Protein AF-A0A836TL02-F1 (afdb_monomer)

Foldseek 3Di:
DDPVVVVVVVVVVVVVVVCVVVVPPDDDQDEAEQEPHALVNCVVVLVVPRDHYDYDDPVVCCVRCVVVCVVRPD

Mean predicted aligned error: 3.84 Å

Secondary structure (DSSP, 8-state):
--HHHHHHHHHHHHHHHHHHHHT----PPP-EE-TTS-GGGTHHHHHTT---EE-S-HHHHHHHHHHHHHHS--

Structure (mmCIF, N/CA/C/O backbone):
data_AF-A0A836TL02-F1
#
_entry.id   AF-A0A836TL02-F1
#
loop_
_atom_site.group_PDB
_atom_site.id
_atom_site.type_symbol
_atom_site.label_atom_id
_atom_site.label_alt_id
_atom_site.label_comp_id
_atom_site.label_asym_id
_atom_site.label_entity_id
_atom_site.label_seq_id
_atom_site.pdbx_PDB_ins_code
_atom_site.Cartn_x
_atom_site.Cartn_y
_atom_site.Cartn_z
_atom_site.occupancy
_atom_site.B_iso_or_equiv
_atom_site.auth_seq_id
_atom_site.auth_comp_id
_atom_site.auth_asym_id
_atom_site.auth_atom_id
_atom_site.pdbx_PDB_model_num
ATOM 1 N N . MET A 1 1 ? -1.702 -16.996 0.074 1.00 60.12 1 MET A N 1
ATOM 2 C CA . MET A 1 1 ? -1.833 -15.756 0.864 1.00 60.12 1 MET A CA 1
ATOM 3 C C . MET A 1 1 ? -0.476 -15.074 0.877 1.00 60.12 1 MET A C 1
ATOM 5 O O . MET A 1 1 ? 0.493 -15.695 1.308 1.00 60.12 1 MET A O 1
ATOM 9 N N . HIS A 1 2 ? -0.369 -13.875 0.307 1.00 81.88 2 HIS A N 1
ATOM 10 C CA . HIS A 1 2 ? 0.913 -13.169 0.208 1.00 81.88 2 HIS A CA 1
ATOM 11 C C . HIS A 1 2 ? 1.276 -12.524 1.553 1.00 81.88 2 HIS A C 1
ATOM 13 O O . HIS A 1 2 ? 0.403 -12.113 2.317 1.00 81.88 2 HIS A O 1
ATOM 19 N N . SER A 1 3 ? 2.569 -12.389 1.850 1.00 88.69 3 SER A N 1
ATOM 20 C CA . SER A 1 3 ? 3.024 -11.796 3.118 1.00 88.69 3 SER A CA 1
ATOM 21 C C . SER A 1 3 ? 2.556 -10.344 3.303 1.00 88.69 3 SER A C 1
ATOM 23 O O . SER A 1 3 ? 2.263 -9.925 4.420 1.00 88.69 3 SER A O 1
ATOM 25 N N . CYS A 1 4 ? 2.422 -9.569 2.222 1.00 91.62 4 CYS A N 1
ATOM 26 C CA . CYS A 1 4 ? 1.920 -8.194 2.280 1.00 91.62 4 CYS A CA 1
ATOM 27 C C . CYS A 1 4 ? 0.428 -8.110 2.644 1.00 91.62 4 CYS A C 1
ATOM 29 O O . CYS A 1 4 ? 0.047 -7.229 3.413 1.00 91.62 4 CYS A O 1
ATOM 31 N N . GLU A 1 5 ? -0.397 -9.046 2.175 1.00 92.38 5 GLU A N 1
ATOM 32 C CA . GLU A 1 5 ? -1.812 -9.162 2.548 1.00 92.38 5 GLU A CA 1
ATOM 33 C C . GLU A 1 5 ? -1.961 -9.479 4.044 1.00 92.38 5 GLU A C 1
ATOM 35 O O . GLU A 1 5 ? -2.713 -8.813 4.760 1.00 92.38 5 GLU A O 1
ATOM 40 N N . GLN A 1 6 ? -1.184 -10.448 4.541 1.00 94.44 6 GLN A N 1
ATOM 41 C CA . GLN A 1 6 ? -1.134 -10.781 5.969 1.00 94.44 6 GLN A CA 1
ATOM 42 C C . GLN A 1 6 ? -0.746 -9.557 6.805 1.00 94.44 6 GLN A C 1
ATOM 44 O O . GLN A 1 6 ? -1.412 -9.237 7.790 1.00 94.44 6 GLN A O 1
ATOM 49 N N . ASN A 1 7 ? 0.280 -8.821 6.374 1.00 95.19 7 ASN A N 1
ATOM 50 C CA . ASN A 1 7 ? 0.724 -7.604 7.047 1.00 95.19 7 ASN A CA 1
ATOM 51 C C . ASN A 1 7 ? -0.346 -6.504 7.039 1.00 95.19 7 ASN A C 1
ATOM 53 O O . ASN A 1 7 ? -0.546 -5.851 8.064 1.00 95.19 7 ASN A O 1
ATOM 57 N N . LEU A 1 8 ? -1.067 -6.315 5.929 1.00 95.69 8 LEU A N 1
ATOM 58 C CA . LEU A 1 8 ? -2.163 -5.347 5.861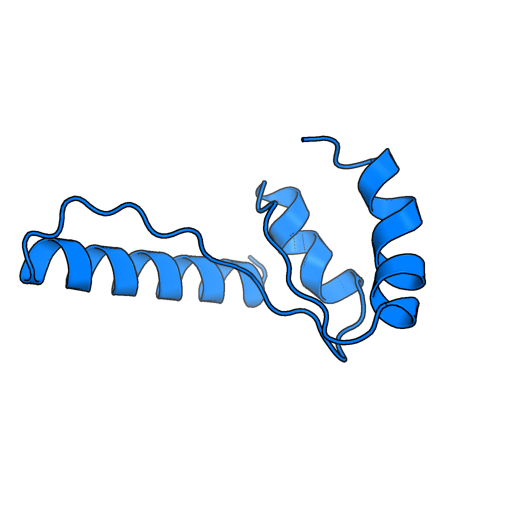 1.00 95.69 8 LEU A CA 1
ATOM 59 C C . LEU A 1 8 ? -3.268 -5.695 6.866 1.00 95.69 8 LEU A C 1
ATOM 61 O O . LEU A 1 8 ? -3.736 -4.813 7.585 1.00 95.69 8 LEU A O 1
ATOM 65 N N . ASN A 1 9 ? -3.653 -6.969 6.957 1.00 95.50 9 ASN A N 1
ATOM 66 C CA . ASN A 1 9 ? -4.662 -7.423 7.915 1.00 95.50 9 ASN A CA 1
ATOM 67 C C . ASN A 1 9 ? -4.194 -7.245 9.365 1.00 95.50 9 ASN A C 1
ATOM 69 O O . ASN A 1 9 ? -4.956 -6.759 10.200 1.00 95.50 9 ASN A O 1
ATOM 73 N N . LEU A 1 10 ? -2.923 -7.533 9.660 1.00 97.12 10 LEU A N 1
ATOM 74 C CA . LEU A 1 10 ? -2.339 -7.276 10.979 1.00 97.12 10 LEU A CA 1
ATOM 75 C C . LEU A 1 10 ? -2.398 -5.787 11.354 1.00 97.12 10 LEU A C 1
ATOM 77 O O . LEU A 1 10 ? -2.745 -5.452 12.487 1.00 97.12 10 LEU A O 1
ATOM 81 N N . VAL A 1 11 ? -2.091 -4.885 10.417 1.00 97.25 11 VAL A N 1
ATOM 82 C CA . VAL A 1 11 ? -2.172 -3.433 10.646 1.00 97.25 11 VAL A CA 1
ATOM 83 C C . VAL A 1 11 ? -3.624 -2.982 10.835 1.00 97.25 11 VAL A C 1
ATOM 85 O O . VAL A 1 11 ? -3.901 -2.251 11.786 1.00 97.25 11 VAL A O 1
ATOM 88 N N . LYS A 1 12 ? -4.561 -3.450 9.996 1.00 96.25 12 LYS A N 1
ATOM 89 C CA . LYS A 1 12 ? -6.003 -3.166 10.135 1.00 96.25 12 LYS A CA 1
ATOM 90 C C . LYS A 1 12 ? -6.534 -3.587 11.508 1.00 96.25 12 LYS A C 1
ATOM 92 O O . LYS A 1 12 ? -7.224 -2.803 12.158 1.00 96.25 12 LYS A O 1
ATOM 97 N N . ASN A 1 13 ? -6.163 -4.779 11.975 1.00 97.38 13 ASN A N 1
ATOM 98 C CA . ASN A 1 13 ? -6.589 -5.296 13.276 1.00 97.38 13 ASN A CA 1
ATOM 99 C C . ASN A 1 13 ? -6.044 -4.443 14.428 1.00 97.38 13 ASN A C 1
ATOM 101 O O . ASN A 1 13 ? -6.817 -4.009 15.277 1.00 97.38 13 ASN A O 1
ATOM 105 N N . LYS A 1 14 ? -4.748 -4.101 14.406 1.00 97.56 14 LYS A N 1
ATOM 106 C CA . LYS A 1 14 ? -4.142 -3.215 15.418 1.00 97.56 14 LYS A CA 1
ATOM 107 C C . LYS A 1 14 ? -4.807 -1.841 15.469 1.00 97.56 14 LYS A C 1
ATOM 109 O O . LYS A 1 14 ? -5.028 -1.300 16.549 1.00 97.56 14 LYS A O 1
ATOM 114 N N . ILE A 1 15 ? -5.127 -1.267 14.310 1.00 97.06 15 ILE A N 1
ATOM 115 C CA . ILE A 1 15 ? -5.849 0.007 14.235 1.00 97.06 15 ILE A CA 1
ATOM 116 C C . ILE A 1 15 ? -7.234 -0.141 14.874 1.00 97.06 15 ILE A C 1
ATOM 118 O O . ILE A 1 15 ? -7.575 0.659 15.740 1.00 97.06 15 ILE A O 1
ATOM 122 N N . SER A 1 16 ? -7.995 -1.175 14.504 1.00 96.25 16 SER A N 1
ATOM 123 C CA . SER A 1 16 ? -9.320 -1.455 15.076 1.00 96.25 16 SER A CA 1
ATOM 124 C C . SER A 1 16 ? -9.273 -1.596 16.602 1.00 96.25 16 SER A C 1
ATOM 126 O O . SER A 1 16 ? -10.051 -0.960 17.312 1.00 96.25 16 SER A O 1
ATOM 128 N N . GLU A 1 17 ? -8.302 -2.344 17.131 1.00 97.31 17 GLU A N 1
ATOM 129 C CA . GLU A 1 17 ? -8.087 -2.488 18.576 1.00 97.31 17 GLU A CA 1
ATOM 130 C C . GLU A 1 17 ? -7.851 -1.137 19.267 1.00 97.31 17 GLU A C 1
ATOM 132 O O . GLU A 1 17 ? -8.444 -0.857 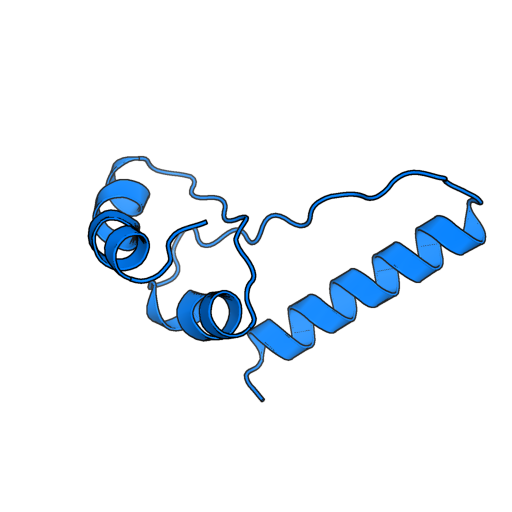20.312 1.00 97.31 17 GLU A O 1
ATOM 137 N N . ILE A 1 18 ? -7.018 -0.270 18.6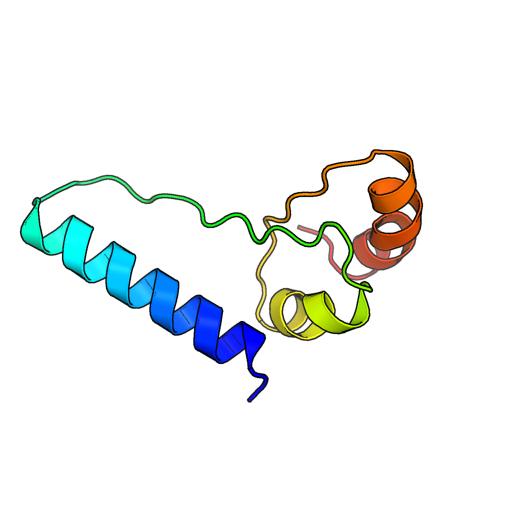79 1.00 96.88 18 ILE A N 1
ATOM 138 C CA . ILE A 1 18 ? -6.732 1.066 19.219 1.00 96.88 18 ILE A CA 1
ATOM 139 C C . ILE A 1 18 ? -7.974 1.960 19.155 1.00 96.88 18 ILE A C 1
ATOM 141 O O . ILE A 1 18 ? -8.272 2.637 20.142 1.00 96.88 18 ILE A O 1
ATOM 145 N N . LEU A 1 19 ? -8.701 1.959 18.033 1.00 97.06 19 LEU A N 1
ATOM 146 C CA . LEU A 1 19 ? -9.925 2.746 17.857 1.00 97.06 19 LEU A CA 1
ATOM 147 C C . LEU A 1 19 ? -10.978 2.352 18.894 1.00 97.06 19 LEU A C 1
ATOM 149 O O . LEU A 1 19 ? -11.514 3.227 19.573 1.00 97.06 19 LEU A O 1
ATOM 153 N N . ASN A 1 20 ? -11.188 1.048 19.090 1.00 96.25 20 ASN A N 1
ATOM 154 C CA . ASN A 1 20 ? -12.112 0.515 20.089 1.00 96.25 20 ASN A CA 1
ATOM 155 C C . ASN A 1 20 ? -11.681 0.897 21.510 1.00 96.25 20 ASN A C 1
ATOM 157 O O . ASN A 1 20 ? -12.471 1.449 22.275 1.00 96.25 20 ASN A O 1
ATOM 161 N N . LYS A 1 21 ? -10.404 0.684 21.858 1.00 97.50 21 LYS A N 1
ATOM 162 C CA . LYS A 1 21 ? -9.868 0.998 23.193 1.00 97.50 21 LYS A CA 1
ATOM 163 C C . LYS A 1 21 ? -9.948 2.489 23.526 1.00 97.50 21 LYS A C 1
ATOM 165 O O . LYS A 1 21 ? -10.120 2.850 24.688 1.00 97.50 21 LYS A O 1
ATOM 170 N N . LYS A 1 22 ? -9.779 3.357 22.528 1.00 96.94 22 LYS A N 1
ATOM 171 C CA . LYS A 1 22 ? -9.815 4.819 22.680 1.00 96.94 22 LYS A CA 1
ATOM 172 C C . LYS A 1 22 ? -11.191 5.426 22.387 1.00 96.94 22 LYS A C 1
ATOM 174 O O . LYS A 1 22 ? -11.328 6.637 22.517 1.00 96.94 22 LYS A O 1
ATOM 179 N N . GLN A 1 23 ? -12.183 4.612 22.013 1.00 96.12 23 GLN A N 1
ATOM 180 C CA . GLN A 1 23 ? -13.530 5.043 21.610 1.00 96.12 23 GLN A CA 1
ATOM 181 C C . GLN A 1 23 ? -13.503 6.135 20.523 1.00 96.12 23 GLN A C 1
ATOM 183 O O . GLN A 1 23 ? -14.310 7.067 20.513 1.00 96.12 23 GLN A O 1
ATOM 188 N N . LEU A 1 24 ? -12.539 6.036 19.605 1.00 96.25 24 LEU A N 1
ATOM 189 C CA . LEU A 1 24 ? -12.380 6.983 18.507 1.00 96.25 24 LEU A CA 1
ATOM 190 C C . LEU A 1 24 ? -13.357 6.629 17.387 1.00 96.25 24 LEU A C 1
ATOM 192 O O . LEU A 1 24 ? -13.412 5.489 16.939 1.00 96.25 24 LEU A O 1
ATOM 196 N N . LYS A 1 25 ? -14.086 7.630 16.888 1.00 93.56 25 LYS A N 1
ATOM 197 C CA . LYS A 1 25 ? -15.002 7.487 15.741 1.00 93.56 25 LYS A CA 1
ATOM 198 C C . LYS A 1 25 ? -14.314 7.703 14.385 1.00 93.56 25 LYS A C 1
ATOM 200 O O . LYS A 1 25 ? -14.988 7.874 13.375 1.00 93.56 25 LYS A O 1
ATOM 205 N N . SER A 1 26 ? -12.984 7.769 14.360 1.00 93.62 26 SER A N 1
ATOM 206 C CA . SER A 1 26 ? -12.227 7.970 13.127 1.00 93.62 26 SER A CA 1
ATOM 207 C C . SER A 1 26 ? -12.101 6.669 12.336 1.00 93.62 26 SER A C 1
ATOM 209 O O . SER A 1 26 ? -11.991 5.587 12.903 1.00 93.62 26 SER A O 1
ATOM 211 N N . SER A 1 27 ? -12.074 6.788 11.009 1.00 92.50 27 SER A N 1
ATOM 212 C CA . SER A 1 27 ? -11.792 5.683 10.091 1.00 92.50 27 SER A CA 1
ATOM 213 C C . SER A 1 27 ? -10.534 6.024 9.289 1.00 92.50 27 SER A C 1
ATOM 215 O O . SER A 1 27 ? -10.639 6.596 8.202 1.00 92.50 27 SER A O 1
ATOM 217 N N . PRO A 1 28 ? -9.334 5.770 9.839 1.00 94.69 28 PRO A N 1
ATOM 218 C CA . PRO A 1 28 ? -8.091 6.147 9.184 1.00 94.69 28 PRO A CA 1
ATOM 219 C C . PRO A 1 28 ? -7.885 5.343 7.897 1.00 94.69 28 PRO A C 1
ATOM 221 O O . PRO A 1 28 ? -8.119 4.135 7.850 1.00 94.69 28 PRO A O 1
ATOM 224 N N . GLN A 1 29 ? -7.390 6.013 6.859 1.0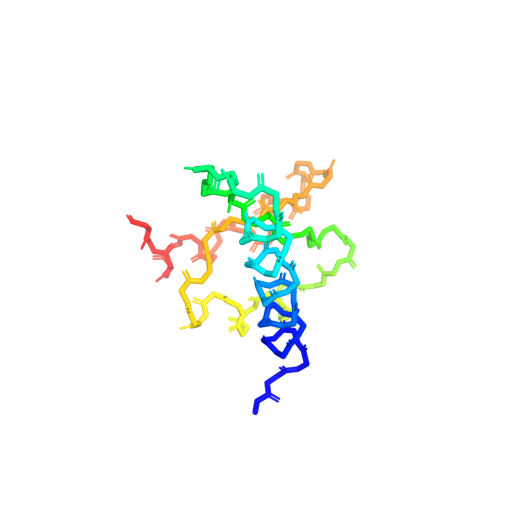0 95.50 29 GLN A N 1
ATOM 225 C CA . GLN A 1 29 ? -6.934 5.353 5.640 1.00 95.50 29 GLN A CA 1
ATOM 226 C C . GLN A 1 29 ? -5.515 4.820 5.843 1.00 95.50 29 GLN A C 1
ATOM 228 O O . GLN A 1 29 ? -4.643 5.508 6.373 1.00 95.50 29 GLN A O 1
ATOM 233 N N . ILE A 1 30 ? -5.275 3.588 5.401 1.00 96.88 30 ILE A N 1
ATOM 234 C CA . ILE A 1 30 ? -3.936 2.996 5.380 1.00 96.88 30 ILE A CA 1
ATOM 235 C C . ILE A 1 30 ? -3.307 3.334 4.035 1.00 96.88 30 ILE A C 1
ATOM 237 O O . ILE A 1 30 ? -3.906 3.039 3.006 1.00 96.88 30 ILE A O 1
ATOM 241 N N . ILE A 1 31 ? -2.109 3.917 4.053 1.00 96.69 31 ILE A N 1
ATOM 242 C CA . ILE A 1 31 ? -1.312 4.181 2.853 1.00 96.69 31 ILE A CA 1
ATOM 243 C C . ILE A 1 31 ? -0.141 3.197 2.837 1.00 96.69 31 ILE A C 1
ATOM 245 O O . ILE A 1 31 ? 0.736 3.258 3.703 1.00 96.69 31 ILE A O 1
ATOM 249 N N . ALA A 1 32 ? -0.111 2.286 1.865 1.00 95.62 32 ALA A N 1
ATOM 250 C CA . ALA A 1 32 ? 0.998 1.354 1.684 1.00 95.62 32 ALA A CA 1
ATOM 251 C C . ALA A 1 32 ? 2.182 2.050 0.992 1.00 95.62 32 ALA A C 1
ATOM 253 O O . ALA A 1 32 ? 2.103 2.443 -0.170 1.00 95.62 32 ALA A O 1
ATOM 254 N N . VAL A 1 33 ? 3.301 2.212 1.700 1.00 95.19 33 VAL A N 1
ATOM 255 C CA . VAL A 1 33 ? 4.498 2.866 1.150 1.00 95.19 33 VAL A CA 1
ATOM 256 C C . VAL A 1 33 ? 5.323 1.862 0.341 1.00 95.19 33 VAL A C 1
ATOM 258 O O . VAL A 1 33 ? 5.871 0.914 0.900 1.00 95.19 33 VAL A O 1
ATOM 261 N N . THR A 1 34 ? 5.441 2.089 -0.967 1.00 93.81 34 THR A N 1
ATOM 262 C CA . THR A 1 34 ? 6.074 1.170 -1.938 1.00 93.81 34 THR A CA 1
ATOM 263 C C . THR A 1 34 ? 7.402 1.680 -2.496 1.00 93.81 34 THR A C 1
ATOM 265 O O . THR A 1 34 ? 8.005 1.032 -3.359 1.00 93.81 34 THR A O 1
ATOM 268 N N . LYS A 1 35 ? 7.914 2.802 -1.966 1.00 92.06 35 LYS A N 1
ATOM 269 C CA . LYS A 1 35 ? 9.249 3.326 -2.299 1.00 92.06 35 LYS A CA 1
ATOM 270 C C . LYS A 1 35 ? 10.294 2.212 -2.254 1.00 92.06 35 LYS A C 1
ATOM 272 O O . LYS A 1 35 ? 10.265 1.386 -1.343 1.00 92.06 35 LYS A O 1
ATOM 277 N N . THR A 1 36 ? 11.230 2.195 -3.201 1.00 89.44 36 THR A N 1
ATOM 278 C CA . THR A 1 36 ? 12.314 1.186 -3.303 1.00 89.44 36 THR A CA 1
ATOM 279 C C . THR A 1 36 ? 11.892 -0.268 -3.572 1.00 89.44 36 THR A C 1
ATOM 281 O O . THR A 1 36 ? 12.755 -1.107 -3.818 1.00 89.44 36 THR A O 1
ATOM 284 N N . PHE A 1 37 ? 10.596 -0.591 -3.578 1.00 90.25 37 PHE A N 1
ATOM 285 C CA . PHE A 1 37 ? 10.102 -1.911 -3.968 1.00 90.25 37 PHE A CA 1
ATOM 286 C C . PHE A 1 37 ? 9.651 -1.921 -5.430 1.00 90.25 37 PHE A C 1
ATOM 288 O O . PHE A 1 37 ? 9.112 -0.927 -5.924 1.00 90.25 37 PHE A O 1
ATOM 295 N N . ASN A 1 38 ? 9.858 -3.057 -6.107 1.00 88.94 38 ASN A N 1
ATOM 296 C CA . ASN A 1 38 ? 9.252 -3.295 -7.415 1.00 88.94 38 ASN A CA 1
ATOM 297 C C . ASN A 1 38 ? 7.731 -3.4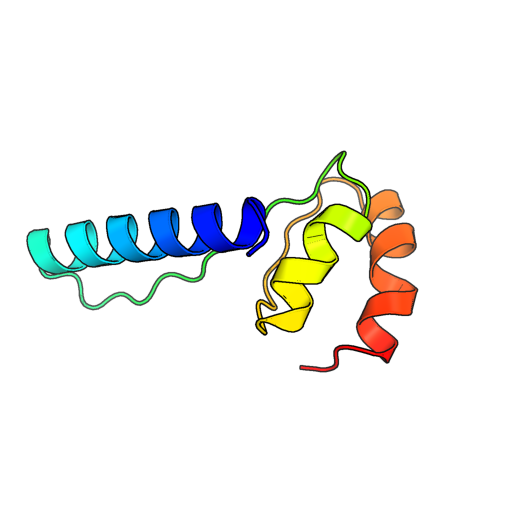43 -7.273 1.00 88.94 38 ASN A C 1
ATOM 299 O O . ASN A 1 38 ? 7.231 -3.881 -6.231 1.00 88.94 38 ASN A O 1
ATOM 303 N N . ILE A 1 39 ? 7.015 -3.110 -8.340 1.00 87.62 39 ILE A N 1
ATOM 304 C CA . ILE A 1 39 ? 5.561 -3.119 -8.390 1.00 87.62 39 ILE A CA 1
ATOM 305 C C . ILE A 1 39 ? 4.964 -4.516 -8.152 1.00 87.62 39 ILE A C 1
ATOM 307 O O . ILE A 1 39 ? 3.898 -4.623 -7.551 1.00 87.62 39 ILE A O 1
ATOM 311 N N . ASP A 1 40 ? 5.701 -5.584 -8.473 1.00 89.31 40 ASP A N 1
ATOM 312 C CA . ASP A 1 40 ? 5.349 -6.988 -8.185 1.00 89.31 40 ASP A CA 1
ATOM 313 C C . ASP A 1 40 ? 4.975 -7.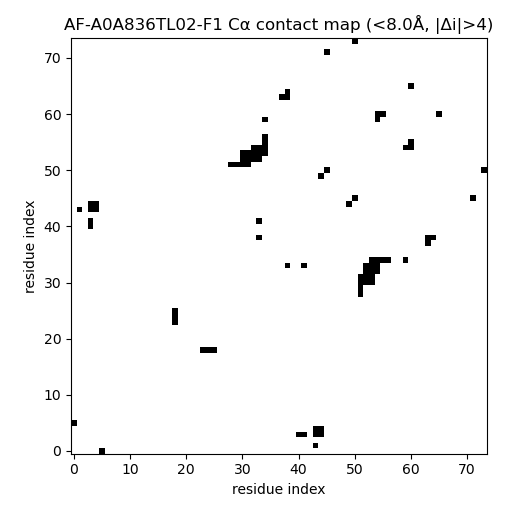226 -6.715 1.00 89.31 40 ASP A C 1
ATOM 315 O O . ASP A 1 40 ? 4.138 -8.067 -6.398 1.00 89.31 40 ASP A O 1
ATOM 319 N N . LYS A 1 41 ? 5.564 -6.460 -5.787 1.00 90.38 41 LYS A N 1
ATOM 320 C CA . LYS A 1 41 ? 5.248 -6.564 -4.355 1.00 90.38 41 LYS A CA 1
ATOM 321 C C . LYS A 1 41 ? 3.950 -5.856 -3.962 1.00 90.38 41 LYS A C 1
ATOM 323 O O . LYS A 1 41 ? 3.391 -6.174 -2.912 1.00 90.38 41 LYS A O 1
ATOM 328 N N . ALA A 1 42 ? 3.489 -4.902 -4.767 1.00 90.94 42 ALA A N 1
ATOM 329 C CA . ALA A 1 42 ? 2.238 -4.176 -4.560 1.00 90.94 42 ALA A CA 1
ATOM 330 C C . ALA A 1 42 ? 1.041 -4.867 -5.233 1.00 90.94 42 ALA A C 1
ATOM 332 O O . ALA A 1 42 ? -0.081 -4.690 -4.765 1.00 90.94 42 ALA A O 1
ATOM 333 N N . TYR A 1 43 ? 1.271 -5.684 -6.269 1.00 91.25 43 TYR A N 1
ATOM 334 C CA . TYR A 1 43 ? 0.221 -6.416 -6.989 1.00 91.25 43 TYR A CA 1
ATOM 335 C C . TYR A 1 43 ? -0.751 -7.184 -6.084 1.00 91.25 43 TYR A C 1
ATOM 337 O O . TYR A 1 43 ? -1.950 -6.957 -6.218 1.00 91.25 43 TYR A O 1
ATOM 345 N N . PRO A 1 44 ? -0.303 -7.980 -5.093 1.00 93.38 44 PRO A N 1
ATOM 346 C CA . PRO A 1 44 ? -1.248 -8.689 -4.232 1.00 93.38 44 PRO A CA 1
ATOM 347 C C . PRO A 1 44 ? -2.149 -7.751 -3.419 1.00 93.38 44 PRO A C 1
ATOM 349 O O . PRO A 1 44 ? -3.267 -8.111 -3.075 1.00 93.38 44 PRO A O 1
ATOM 352 N N . LEU A 1 45 ? -1.679 -6.536 -3.100 1.00 93.94 45 LEU A N 1
ATOM 353 C CA . LEU A 1 45 ? -2.504 -5.527 -2.430 1.00 93.94 45 LEU A CA 1
ATOM 354 C C . LEU A 1 45 ? -3.516 -4.895 -3.395 1.00 93.94 45 LEU A C 1
ATOM 356 O O . LEU A 1 45 ? -4.642 -4.616 -2.991 1.00 93.94 45 LEU A O 1
ATOM 360 N N . LEU A 1 46 ? -3.131 -4.691 -4.656 1.00 92.12 46 LEU A N 1
ATOM 361 C CA . LEU A 1 46 ? -4.032 -4.209 -5.705 1.00 92.12 46 LEU A CA 1
ATOM 362 C C . LEU A 1 46 ? -5.154 -5.215 -5.991 1.00 92.12 46 LEU A C 1
ATOM 364 O O . LEU A 1 46 ? -6.314 -4.820 -6.075 1.00 92.12 46 LEU A O 1
ATOM 368 N N . GLU A 1 47 ? -4.832 -6.507 -6.074 1.00 91.81 47 GLU A N 1
ATOM 369 C CA . GLU A 1 47 ? -5.797 -7.585 -6.339 1.00 91.81 47 GLU A CA 1
ATOM 370 C C . GLU A 1 47 ? -6.882 -7.698 -5.263 1.00 91.81 47 GLU A C 1
ATOM 372 O O . GLU A 1 47 ? -8.042 -7.957 -5.575 1.00 91.81 47 GLU A O 1
ATOM 377 N N . ILE A 1 48 ? -6.536 -7.440 -3.998 1.00 92.00 48 ILE A N 1
ATOM 378 C CA . ILE A 1 48 ? -7.500 -7.410 -2.885 1.00 92.00 48 ILE A CA 1
ATOM 379 C C . ILE A 1 48 ? -8.205 -6.048 -2.731 1.00 92.00 48 ILE A C 1
ATOM 381 O O . ILE A 1 48 ? -8.884 -5.814 -1.728 1.00 92.00 48 ILE A O 1
ATOM 385 N N . GLY A 1 49 ? -8.024 -5.128 -3.685 1.00 91.56 49 GLY A N 1
ATOM 386 C CA . GLY A 1 49 ? -8.715 -3.837 -3.739 1.00 91.56 49 GLY A CA 1
ATOM 387 C C . GLY A 1 49 ? -8.104 -2.723 -2.884 1.00 91.56 49 GLY A C 1
ATOM 388 O O . GLY A 1 49 ? -8.775 -1.731 -2.596 1.00 91.56 49 GLY A O 1
ATOM 389 N N . HIS A 1 50 ? -6.850 -2.841 -2.438 1.00 93.88 50 HIS A N 1
ATOM 390 C CA . HIS A 1 50 ? -6.165 -1.712 -1.809 1.00 93.88 50 HIS A CA 1
ATOM 391 C C . HIS A 1 50 ? -5.805 -0.662 -2.866 1.00 93.88 50 HIS A C 1
ATOM 393 O O . HIS A 1 50 ? -5.156 -0.984 -3.855 1.00 93.88 50 HIS A O 1
ATOM 399 N N . ALA A 1 51 ? -6.189 0.595 -2.636 1.00 92.69 51 ALA A N 1
ATOM 400 C CA . ALA A 1 51 ? -6.034 1.674 -3.619 1.00 92.69 51 ALA A CA 1
ATOM 401 C C . ALA A 1 51 ? -5.077 2.802 -3.184 1.00 92.69 51 ALA A C 1
ATOM 403 O O . ALA A 1 51 ? -4.745 3.681 -3.980 1.00 92.69 51 ALA A O 1
ATOM 404 N N . HIS A 1 52 ? -4.640 2.820 -1.921 1.00 94.56 52 HIS A N 1
ATOM 405 C CA . HIS A 1 52 ? -3.891 3.940 -1.349 1.00 94.56 52 HIS A CA 1
ATOM 406 C C . HIS A 1 52 ? -2.409 3.596 -1.185 1.00 94.56 52 HIS A C 1
ATOM 408 O O . HIS A 1 52 ? -2.010 2.947 -0.224 1.00 94.56 52 HIS A O 1
ATOM 414 N N . PHE A 1 53 ? -1.574 4.083 -2.100 1.00 94.38 53 PHE A N 1
ATOM 415 C CA . PHE A 1 53 ? -0.131 3.834 -2.086 1.00 94.38 53 PHE A CA 1
ATOM 416 C C . PHE A 1 53 ? 0.676 5.129 -1.997 1.00 94.38 53 PHE A C 1
ATOM 418 O O . PHE A 1 53 ? 0.230 6.184 -2.446 1.00 94.38 53 PHE A O 1
ATOM 425 N N . GLY A 1 54 ? 1.871 5.039 -1.411 1.00 94.56 54 GLY A N 1
ATOM 426 C CA . GLY A 1 54 ? 2.800 6.155 -1.248 1.00 94.56 54 GLY A CA 1
ATOM 427 C C . GLY A 1 54 ? 4.163 5.876 -1.880 1.00 94.56 54 GLY A C 1
ATOM 428 O O . GLY A 1 54 ? 4.802 4.866 -1.583 1.00 94.56 54 GLY A O 1
ATOM 429 N N . GLU A 1 55 ? 4.639 6.812 -2.700 1.00 94.12 55 GLU A N 1
ATOM 430 C CA . GLU A 1 55 ? 5.970 6.808 -3.317 1.00 94.12 55 GLU A CA 1
ATOM 431 C C . GLU A 1 55 ? 6.740 8.069 -2.913 1.00 94.12 55 GLU A C 1
ATOM 433 O O . GLU A 1 55 ? 6.157 9.138 -2.752 1.00 94.12 55 GLU A O 1
ATOM 438 N N . ASN A 1 56 ? 8.063 7.954 -2.767 1.00 93.81 56 ASN A N 1
ATOM 439 C CA . ASN A 1 56 ? 8.907 9.088 -2.370 1.00 93.81 56 ASN A CA 1
ATOM 440 C C . ASN A 1 56 ? 9.481 9.873 -3.561 1.00 93.81 56 ASN A C 1
ATOM 442 O O . ASN A 1 56 ? 9.901 11.013 -3.379 1.00 93.81 56 ASN A O 1
ATOM 446 N N . LYS A 1 57 ? 9.561 9.268 -4.752 1.00 93.12 57 LYS A N 1
ATOM 447 C CA . LYS A 1 57 ? 10.142 9.884 -5.953 1.00 93.12 57 LYS A CA 1
ATOM 448 C C . LYS A 1 57 ? 9.141 9.851 -7.099 1.00 93.12 57 LYS A C 1
ATOM 450 O O . LYS A 1 57 ? 8.573 8.797 -7.380 1.00 93.12 57 LYS A O 1
ATOM 455 N N . ILE A 1 58 ? 8.977 10.978 -7.789 1.00 92.25 58 ILE A N 1
ATOM 456 C CA . ILE A 1 58 ? 8.020 11.104 -8.895 1.00 92.25 58 ILE A CA 1
ATOM 457 C C . ILE A 1 58 ? 8.361 10.174 -10.065 1.00 92.25 58 ILE A C 1
ATOM 459 O O . ILE A 1 58 ? 7.472 9.500 -10.568 1.00 92.25 58 ILE A O 1
ATOM 463 N N . GLN A 1 59 ? 9.642 10.028 -10.416 1.00 90.81 59 GLN A N 1
ATOM 464 C CA . GLN A 1 59 ? 10.067 9.164 -11.524 1.00 90.81 59 GLN A CA 1
ATOM 465 C C . GLN A 1 59 ? 9.794 7.680 -11.236 1.00 90.81 59 GLN A C 1
ATOM 467 O O . GLN A 1 59 ? 9.368 6.939 -12.123 1.00 90.81 59 GLN A O 1
ATOM 472 N N . GLU A 1 60 ? 10.002 7.244 -9.983 1.00 87.69 60 GLU A N 1
ATOM 473 C CA . GLU A 1 60 ? 9.622 5.891 -9.551 1.00 87.69 60 GLU A CA 1
ATOM 474 C C . GLU A 1 60 ? 8.106 5.711 -9.659 1.00 87.69 60 GLU A C 1
ATOM 476 O O . GLU A 1 60 ? 7.646 4.671 -10.125 1.00 87.69 60 GLU A O 1
ATOM 481 N N . ALA A 1 61 ? 7.332 6.727 -9.270 1.00 91.00 61 ALA A N 1
ATOM 482 C CA . ALA A 1 61 ? 5.884 6.656 -9.322 1.00 91.00 61 ALA A CA 1
ATOM 483 C C . ALA A 1 61 ? 5.353 6.579 -10.764 1.00 91.00 61 ALA A C 1
ATOM 485 O O . ALA A 1 61 ? 4.513 5.733 -11.066 1.00 91.00 61 ALA A O 1
ATOM 486 N N . GLU A 1 62 ? 5.856 7.421 -11.664 1.00 91.38 62 GLU A N 1
ATOM 487 C CA . GLU A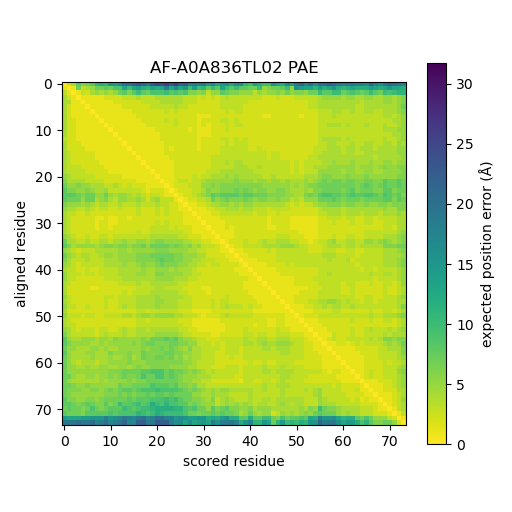 1 62 ? 5.477 7.411 -13.079 1.00 91.38 62 GLU A CA 1
ATOM 488 C C . GLU A 1 62 ? 5.812 6.069 -13.728 1.00 91.38 62 GLU A C 1
ATOM 490 O O . GLU A 1 62 ? 4.951 5.463 -14.364 1.00 91.38 62 GLU A O 1
ATOM 495 N N . THR A 1 63 ? 7.022 5.559 -13.498 1.00 89.44 63 THR A N 1
ATOM 496 C CA . THR A 1 63 ? 7.463 4.283 -14.079 1.00 89.44 63 THR A CA 1
ATOM 497 C C . THR A 1 63 ? 6.629 3.111 -13.559 1.00 89.44 63 THR A C 1
ATOM 499 O O . THR A 1 63 ? 6.175 2.285 -14.343 1.00 89.44 63 THR A O 1
ATOM 502 N N . LYS A 1 64 ? 6.381 3.040 -12.243 1.00 89.81 64 LYS A N 1
ATOM 503 C CA . LYS A 1 64 ? 5.656 1.916 -11.628 1.00 89.81 64 LYS A CA 1
ATOM 504 C C . LYS A 1 64 ? 4.152 1.945 -11.898 1.00 89.81 64 LYS A C 1
ATOM 506 O O . LYS A 1 64 ? 3.551 0.898 -12.114 1.00 89.81 64 LYS A O 1
ATOM 511 N N . TRP A 1 65 ? 3.520 3.116 -11.828 1.00 90.69 65 TRP A N 1
ATOM 512 C CA . TRP A 1 65 ? 2.058 3.203 -11.726 1.00 90.69 65 TRP A CA 1
ATOM 513 C C . TRP A 1 65 ? 1.348 3.538 -13.038 1.00 90.69 65 TRP A C 1
ATOM 515 O O . TRP A 1 65 ? 0.138 3.323 -13.121 1.00 90.69 65 TRP A O 1
ATOM 525 N N . SER A 1 66 ? 2.050 4.049 -14.056 1.00 88.56 66 SER A N 1
ATOM 526 C CA . SER A 1 66 ? 1.408 4.490 -15.308 1.00 88.56 66 SER A CA 1
ATOM 527 C C . SER A 1 66 ? 0.657 3.372 -16.030 1.00 88.56 66 SER A C 1
ATOM 529 O O . SER A 1 66 ? -0.432 3.601 -16.555 1.00 88.56 66 SER A O 1
ATOM 531 N N . GLU A 1 67 ? 1.206 2.157 -16.050 1.00 86.31 67 GLU A N 1
ATOM 532 C CA . GLU A 1 67 ? 0.549 1.004 -16.675 1.00 86.31 67 GLU A CA 1
ATOM 533 C C . GLU A 1 67 ? -0.509 0.386 -15.762 1.00 86.31 67 GLU A C 1
ATOM 535 O O . GLU A 1 67 ? -1.624 0.117 -16.203 1.00 86.31 67 GLU A O 1
ATOM 540 N N . ILE A 1 68 ? -0.205 0.248 -14.470 1.00 87.31 68 ILE A N 1
ATOM 541 C CA . ILE A 1 68 ? -1.111 -0.350 -13.481 1.00 87.31 68 ILE A CA 1
ATOM 542 C C . ILE A 1 68 ? -2.440 0.393 -13.399 1.00 87.31 68 ILE A C 1
ATOM 544 O O . ILE A 1 68 ? -3.498 -0.234 -13.396 1.00 87.31 68 ILE A O 1
ATOM 548 N N . LYS A 1 69 ? -2.412 1.728 -13.399 1.00 85.69 69 LYS A N 1
ATOM 549 C CA . LYS A 1 69 ? -3.628 2.551 -13.335 1.00 85.69 69 LYS A CA 1
ATOM 550 C C . LYS A 1 69 ? -4.573 2.347 -14.524 1.00 85.69 69 LYS A C 1
ATOM 552 O O . LYS A 1 69 ? -5.741 2.711 -14.433 1.00 85.69 69 LYS A O 1
ATOM 557 N N . LYS A 1 70 ? -4.103 1.773 -15.640 1.00 86.56 70 LYS A N 1
ATOM 558 C CA . LYS A 1 70 ? -4.972 1.413 -16.774 1.00 86.56 70 LYS A CA 1
ATOM 559 C C . LYS A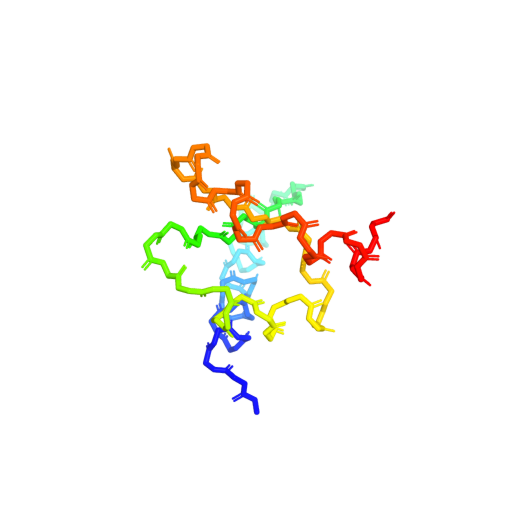 1 70 ? -5.851 0.204 -16.444 1.00 86.56 7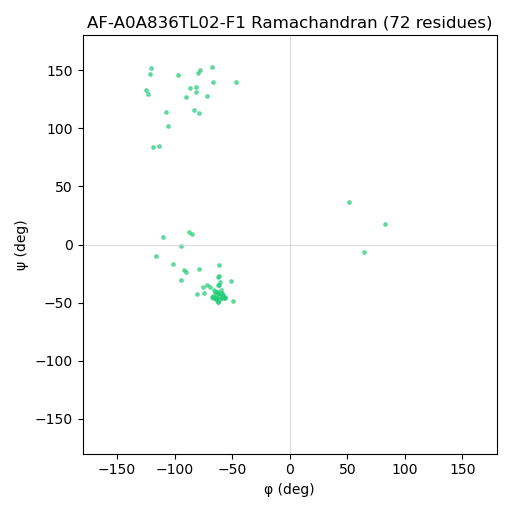0 LYS A C 1
ATOM 561 O O . LYS A 1 70 ? -6.997 0.168 -16.887 1.00 86.56 70 LYS A O 1
ATOM 566 N N . ASN A 1 71 ? -5.318 -0.731 -15.655 1.00 84.69 71 ASN A N 1
ATOM 567 C CA . ASN A 1 71 ? -5.950 -2.005 -15.305 1.00 84.69 71 ASN A CA 1
ATOM 568 C C . ASN A 1 71 ? -6.724 -1.938 -13.979 1.00 84.69 71 ASN A C 1
ATOM 570 O O . ASN A 1 71 ? -7.735 -2.612 -13.824 1.00 84.69 71 ASN A O 1
ATOM 574 N N . PHE A 1 72 ? -6.277 -1.099 -13.043 1.00 82.88 72 PHE A N 1
ATOM 575 C CA . PHE A 1 72 ? -6.901 -0.896 -11.735 1.00 82.88 72 PHE A CA 1
ATOM 576 C C . PHE A 1 72 ? -7.449 0.530 -11.664 1.00 82.88 72 PHE A C 1
ATOM 578 O O . PHE A 1 72 ? -6.764 1.456 -11.222 1.00 82.88 72 PHE A O 1
ATOM 585 N N . LYS A 1 73 ? -8.671 0.718 -12.175 1.00 70.19 73 LYS A N 1
ATOM 586 C CA . LYS A 1 73 ? -9.398 1.988 -12.065 1.00 70.19 73 LYS A CA 1
ATOM 587 C C . LYS A 1 73 ? -10.173 2.019 -10.748 1.00 70.19 73 LYS A C 1
ATOM 589 O O . LYS A 1 73 ? -10.821 1.033 -10.406 1.00 70.19 73 LYS A O 1
ATOM 594 N N . ASN A 1 74 ? -10.076 3.149 -10.050 1.00 59.47 74 ASN A N 1
ATOM 595 C CA . ASN A 1 74 ? -10.909 3.472 -8.889 1.00 59.47 74 ASN A CA 1
ATOM 596 C C . ASN A 1 74 ? -12.303 3.915 -9.331 1.00 59.47 74 ASN A C 1
ATOM 598 O O . ASN A 1 74 ? -12.377 4.619 -10.366 1.00 59.47 74 ASN A O 1
#

Sequence (74 aa):
MHSCEQNLNLVKNKISEILNKKQLKSSPQIIAVTKTFNIDKAYPLLEIGHAHFGENKIQEAETKWSEIKKNFKN

Radius of gyration: 14.09 Å; Cα contacts (8 Å, |Δi|>4): 43; chains: 1; bounding box: 27×27×40 Å

pLDDT: mean 91.45, std 6.91, range [59.47, 97.56]

Solvent-accessible surface area (backbone atoms only — not comparable to full-atom values): 4673 Å² total; per-residue (Å²): 135,58,72,65,50,55,49,50,52,54,52,52,50,55,50,51,52,50,31,62,76,67,70,49,91,73,82,84,82,74,65,50,72,48,58,98,54,64,59,79,71,48,45,67,40,46,75,74,66,55,84,48,68,40,67,86,46,70,69,62,41,53,70,58,42,62,64,50,52,74,77,58,71,130

Nearest PDB structures (foldseek):
  3r79-assembly3_A-2  TM=8.854E-01  e=1.767E-02  Agrobacterium fabrum str. C58
  7uau-assembly1_A  TM=8.209E-01  e=6.909E-02  Escherichia coli
  7ubp-assembly1_A  TM=8.189E-01  e=9.716E-02  Escherichia coli
  5nlc-assembly2_B  TM=6.566E-01  e=2.660E-02  Synechococcus elongatus PCC 7942 = FACHB-805
  1b54-assembly1_A  TM=6.453E-01  e=1.795E-01  Saccharomyces cerevisiae